Protein AF-A0A222X7A4-F1 (afdb_monomer_lite)

Foldseek 3Di:
DDDDPPPDPCPPVCVVPDVVCVVVVPPPPPDDDPDDDDDPVPPPDPPDDDDDPVRVVVVVVCCVVVVDPDDDDDPDD

Secondary structure (DSSP, 8-state):
----SSS-TTTTTTGGG-HHHHHHHS--S----------GGG--PPPPPPP-HHHHHHHHHHHHTTSSPPP------

Sequence (77 aa):
MIIDCEGCTARPAACADCVVTFVLEVPRRRGAERTGGGDAAARVGPPAFELDEAERAALGTLSDLRLVPPLRMAEGG

pLDDT: mean 73.8, std 17.82, range [40.5, 96.88]

Radius of gyration: 19.51 Å; chains: 1; bounding box: 38×38×45 Å

Structure (mmCIF, N/CA/C/O backbone):
data_AF-A0A222X7A4-F1
#
_entry.id   AF-A0A222X7A4-F1
#
loop_
_atom_site.group_PDB
_atom_site.id
_atom_site.type_symbol
_atom_site.label_atom_id
_atom_site.label_alt_id
_atom_site.label_comp_id
_atom_site.label_asym_id
_atom_site.label_entity_id
_atom_site.label_seq_id
_atom_site.pdbx_PDB_ins_code
_atom_site.Cartn_x
_atom_site.Cartn_y
_atom_site.Cartn_z
_atom_site.occupancy
_atom_site.B_iso_or_equiv
_atom_site.auth_seq_id
_atom_site.auth_comp_id
_atom_site.auth_asym_id
_atom_site.auth_atom_id
_atom_site.pdbx_PDB_model_num
ATOM 1 N N . MET A 1 1 ? -17.120 15.277 6.940 1.00 59.38 1 MET A N 1
ATOM 2 C CA . MET A 1 1 ? -16.653 14.753 8.240 1.00 59.38 1 MET A CA 1
ATOM 3 C C . MET A 1 1 ? -15.646 15.748 8.790 1.00 59.38 1 MET A C 1
ATOM 5 O O . MET A 1 1 ? -14.729 16.088 8.053 1.00 59.38 1 MET A O 1
ATOM 9 N N . ILE A 1 2 ? -15.867 16.272 9.998 1.00 77.31 2 ILE A N 1
ATOM 10 C CA . ILE A 1 2 ? -14.991 17.249 10.663 1.00 77.31 2 ILE A CA 1
ATOM 11 C C . ILE A 1 2 ? -14.305 16.551 11.840 1.00 77.31 2 ILE A C 1
ATOM 13 O O . ILE A 1 2 ? -14.970 15.845 12.594 1.00 77.31 2 ILE A O 1
ATOM 17 N N . ILE A 1 3 ? -12.984 16.683 11.943 1.00 82.12 3 ILE A N 1
ATOM 18 C CA . ILE A 1 3 ? -12.183 16.122 13.037 1.00 82.12 3 ILE A CA 1
ATOM 19 C C . ILE A 1 3 ? -11.695 17.299 13.882 1.00 82.12 3 ILE A C 1
ATOM 21 O O . ILE A 1 3 ? -11.047 18.194 13.343 1.00 82.12 3 ILE A O 1
ATOM 25 N N . ASP A 1 4 ? -12.014 17.305 15.178 1.00 86.31 4 ASP A N 1
ATOM 26 C CA . ASP A 1 4 ? -11.566 18.340 16.115 1.00 86.31 4 ASP A CA 1
ATOM 27 C C . ASP A 1 4 ? -10.242 17.937 16.774 1.00 86.31 4 ASP A C 1
ATOM 29 O O . ASP A 1 4 ? -10.191 17.207 17.765 1.00 86.31 4 ASP A O 1
ATOM 33 N N . CYS A 1 5 ? -9.150 18.414 16.184 1.00 85.88 5 CYS A N 1
ATOM 34 C CA . CYS A 1 5 ? -7.810 18.208 16.716 1.00 85.88 5 CYS A CA 1
ATOM 35 C C . CYS A 1 5 ? -7.468 19.156 17.877 1.00 85.88 5 CYS A C 1
ATOM 37 O O . CYS A 1 5 ? -6.467 18.904 18.549 1.00 85.88 5 CYS A O 1
ATOM 39 N N . GLU A 1 6 ? -8.233 20.229 18.115 1.00 87.75 6 GLU A N 1
ATOM 40 C CA . GLU A 1 6 ? -7.973 21.175 19.212 1.00 87.75 6 GLU A CA 1
ATOM 41 C C . GLU A 1 6 ? -8.515 20.647 20.548 1.00 87.75 6 GLU A C 1
ATOM 43 O O . GLU A 1 6 ? -7.867 20.818 21.578 1.00 87.75 6 GLU A O 1
ATOM 48 N N . GLY A 1 7 ? -9.643 19.926 20.536 1.00 89.25 7 GLY A N 1
ATOM 49 C CA . GLY A 1 7 ? -10.222 19.272 21.719 1.00 89.25 7 GLY A CA 1
ATOM 50 C C . GLY A 1 7 ? -9.685 17.867 22.041 1.00 89.25 7 GLY A C 1
ATOM 51 O O . GLY A 1 7 ? -10.138 17.235 22.997 1.00 89.25 7 GLY A O 1
ATOM 52 N N . CYS A 1 8 ? -8.751 17.331 21.249 1.00 89.31 8 CYS A N 1
ATOM 53 C CA . CYS A 1 8 ? -8.301 15.944 21.379 1.00 89.31 8 CYS A CA 1
ATOM 54 C C . CYS A 1 8 ? -7.389 15.736 22.601 1.00 89.31 8 CYS A C 1
ATOM 56 O O . CYS A 1 8 ? -6.248 16.194 22.626 1.00 89.31 8 CYS A O 1
ATOM 58 N N . THR A 1 9 ? -7.847 14.957 23.584 1.00 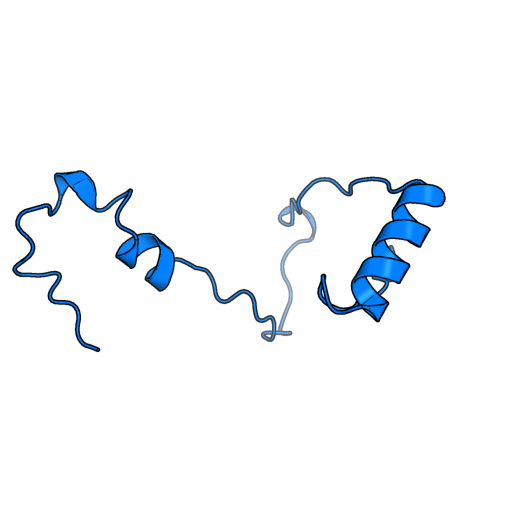92.56 9 THR A N 1
ATOM 59 C CA . THR A 1 9 ? -7.106 14.679 24.830 1.00 92.56 9 THR A CA 1
ATOM 60 C C . THR A 1 9 ? -5.838 13.842 24.637 1.00 92.56 9 THR A C 1
ATOM 62 O O . THR A 1 9 ? -4.983 13.818 25.517 1.00 92.56 9 THR A 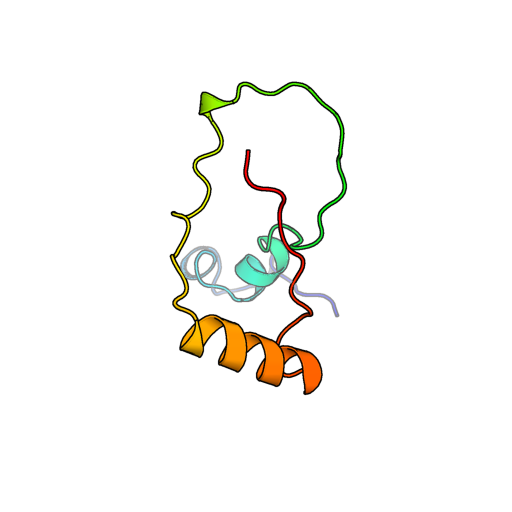O 1
ATOM 65 N N . ALA A 1 10 ? -5.693 13.164 23.494 1.00 87.62 10 ALA A N 1
ATOM 66 C CA . ALA A 1 10 ? -4.496 12.397 23.149 1.00 87.62 10 ALA A CA 1
ATOM 67 C C . ALA A 1 10 ? -3.357 13.269 22.578 1.00 87.62 10 ALA A C 1
ATOM 69 O O . ALA A 1 10 ? -2.218 12.807 22.458 1.00 87.62 10 ALA A O 1
ATOM 70 N N . ARG A 1 11 ? -3.641 14.529 22.214 1.00 84.31 11 ARG A N 1
ATOM 71 C CA . ARG A 1 11 ? -2.637 15.494 21.748 1.00 84.31 11 ARG A CA 1
ATOM 72 C C . ARG A 1 11 ? -1.849 16.049 22.945 1.00 84.31 11 ARG A C 1
ATOM 74 O O . ARG A 1 11 ? -2.438 16.307 23.991 1.00 84.31 11 ARG A O 1
ATOM 81 N N . PRO A 1 12 ? -0.530 16.280 22.809 1.00 83.44 12 PRO A N 1
ATOM 82 C CA . PRO A 1 12 ? 0.321 15.987 21.649 1.00 83.44 12 PRO A CA 1
ATOM 83 C C . PRO A 1 12 ? 0.927 14.574 21.644 1.00 83.44 12 PRO A C 1
ATOM 85 O O . PRO A 1 12 ? 1.560 14.196 20.663 1.00 83.44 12 PRO A O 1
ATOM 88 N N . ALA A 1 13 ? 0.747 13.796 22.713 1.00 89.06 13 ALA A N 1
ATOM 89 C CA . ALA A 1 13 ? 1.506 12.570 22.962 1.00 89.06 13 ALA A CA 1
ATOM 90 C C . ALA A 1 13 ? 1.344 11.489 21.877 1.00 89.06 13 ALA A C 1
ATOM 92 O O . ALA A 1 13 ? 2.307 10.793 21.572 1.00 89.06 13 ALA A O 1
ATOM 93 N N . ALA A 1 14 ? 0.155 11.364 21.278 1.00 86.38 14 ALA A N 1
ATOM 94 C CA . ALA A 1 14 ? -0.140 10.337 20.273 1.00 86.38 14 ALA A CA 1
ATOM 95 C C . ALA A 1 14 ? -0.201 10.869 18.828 1.00 86.38 14 ALA A C 1
ATOM 97 O O . ALA A 1 14 ? -0.547 10.128 17.911 1.00 86.38 14 ALA A O 1
ATOM 98 N N . CYS A 1 15 ? 0.096 12.152 18.592 1.00 84.31 15 CYS A N 1
ATOM 99 C CA . CYS A 1 15 ? -0.107 12.762 17.274 1.00 84.31 15 CYS A CA 1
ATOM 100 C C . CYS A 1 15 ? 0.768 12.141 16.177 1.00 84.31 15 CYS A C 1
ATOM 102 O O . CYS A 1 15 ? 0.307 12.036 15.047 1.00 84.31 15 CYS A O 1
ATOM 104 N N . ALA A 1 16 ? 1.980 11.683 16.499 1.00 80.00 16 ALA A N 1
ATOM 105 C CA . ALA A 1 16 ? 2.891 11.084 15.520 1.00 80.00 16 ALA A CA 1
ATOM 106 C C . ALA A 1 16 ? 2.423 9.716 14.978 1.00 80.00 16 ALA A C 1
ATOM 108 O O . ALA A 1 16 ? 2.898 9.295 13.931 1.00 80.00 16 ALA A O 1
ATOM 109 N N . ASP A 1 17 ? 1.488 9.047 15.662 1.00 81.12 17 ASP A N 1
ATOM 110 C CA . ASP A 1 17 ? 0.930 7.742 15.264 1.00 81.12 17 ASP A CA 1
ATOM 111 C C . ASP A 1 17 ? -0.598 7.802 15.042 1.00 81.12 17 ASP A C 1
ATOM 113 O O . ASP A 1 17 ? -1.296 6.798 14.911 1.00 81.12 17 ASP A O 1
ATOM 117 N N . CYS A 1 18 ? -1.170 9.009 15.007 1.00 86.56 18 CYS A N 1
ATOM 118 C CA . CYS A 1 18 ? -2.598 9.186 14.785 1.00 86.56 18 CYS A CA 1
ATOM 119 C C . CYS A 1 18 ? -2.937 8.945 13.307 1.00 86.56 18 CYS A C 1
ATOM 121 O O . CYS A 1 18 ? -2.344 9.551 12.417 1.00 86.56 18 CYS A O 1
ATOM 123 N N . VAL A 1 19 ? -3.970 8.145 13.023 1.00 83.12 19 VAL A N 1
ATOM 124 C CA . VAL A 1 19 ? -4.472 7.927 11.650 1.00 83.12 19 VAL A CA 1
ATOM 125 C C . VAL A 1 19 ? -4.789 9.239 10.916 1.00 83.12 19 VAL A C 1
ATOM 127 O O . VAL A 1 19 ? -4.678 9.307 9.697 1.00 83.12 19 VAL A O 1
ATOM 130 N N . VAL A 1 20 ? -5.144 10.304 11.645 1.00 82.44 20 VAL A N 1
ATOM 131 C CA . VAL A 1 20 ? -5.399 11.642 11.085 1.00 82.44 20 VAL A CA 1
ATOM 132 C C . VAL A 1 20 ? -4.120 12.257 10.524 1.00 82.44 20 VAL A C 1
ATOM 134 O O . VAL A 1 20 ? -4.155 12.835 9.442 1.00 82.44 20 VAL A O 1
ATOM 137 N N . THR A 1 21 ? -2.995 12.075 11.213 1.00 75.31 21 THR A N 1
ATOM 138 C CA . THR A 1 21 ? -1.667 12.476 10.744 1.00 75.31 21 THR A CA 1
ATOM 139 C C . THR A 1 21 ? -1.336 11.728 9.469 1.00 75.31 21 THR A C 1
ATOM 141 O O . THR A 1 21 ? -1.090 12.368 8.462 1.00 75.31 21 THR A O 1
ATOM 144 N N . PHE A 1 22 ? -1.504 10.404 9.428 1.00 73.12 22 PHE A N 1
ATOM 145 C CA . PHE A 1 22 ? -1.326 9.651 8.185 1.00 73.12 22 PHE A CA 1
ATOM 146 C C . PHE A 1 22 ? -2.234 10.146 7.059 1.00 73.12 22 PHE A C 1
ATOM 148 O O . PHE A 1 22 ? -1.748 10.362 5.961 1.00 73.12 22 PHE A O 1
ATOM 155 N N . VAL A 1 23 ? -3.527 10.370 7.306 1.00 76.62 23 VAL A N 1
ATOM 156 C CA . VAL A 1 23 ? -4.489 10.831 6.287 1.00 76.62 23 VAL A CA 1
ATOM 157 C C . VAL A 1 23 ? -4.146 12.222 5.738 1.00 76.62 23 VAL A C 1
ATOM 159 O O . VAL A 1 23 ? -4.359 12.466 4.548 1.00 76.62 23 VAL A O 1
ATOM 162 N N . LEU A 1 24 ? -3.629 13.124 6.576 1.00 71.69 24 LEU A N 1
ATOM 163 C CA . LEU A 1 24 ? -3.258 14.489 6.186 1.00 71.69 24 LEU A CA 1
ATOM 164 C C . LEU A 1 24 ? -1.820 14.595 5.653 1.00 71.69 24 LEU A C 1
ATOM 166 O O . LEU A 1 24 ? -1.559 15.430 4.790 1.00 71.69 24 LEU A O 1
ATOM 170 N N . GLU A 1 25 ? -0.915 13.737 6.119 1.00 65.69 25 GLU A N 1
ATOM 171 C CA . GLU A 1 25 ? 0.488 13.658 5.706 1.00 65.69 25 GLU A CA 1
ATOM 172 C C . GLU A 1 25 ? 0.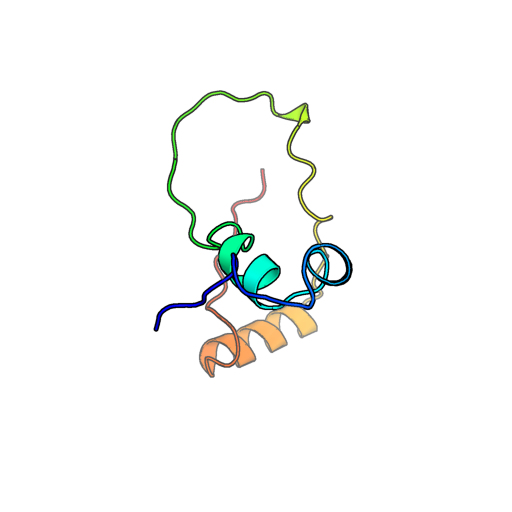725 12.668 4.567 1.00 65.69 25 GLU A C 1
ATOM 174 O O . GLU A 1 25 ? 1.853 12.608 4.084 1.00 65.69 25 GLU A O 1
ATOM 179 N N . VAL A 1 26 ? -0.289 11.926 4.073 1.00 53.06 26 VAL A N 1
ATOM 180 C CA . VAL A 1 26 ? -0.151 11.213 2.793 1.00 53.06 26 VAL A CA 1
ATOM 181 C C . VAL A 1 26 ? 0.212 12.279 1.758 1.00 53.06 26 VAL A C 1
ATOM 183 O O . VAL A 1 26 ? -0.664 13.057 1.355 1.00 53.06 26 VAL A O 1
ATOM 186 N N . PRO A 1 27 ? 1.457 12.316 1.251 1.00 48.75 27 PRO A N 1
ATOM 187 C CA . PRO A 1 27 ? 1.752 13.143 0.102 1.00 48.75 27 PRO A CA 1
ATOM 188 C C . PRO A 1 27 ? 0.889 12.532 -0.984 1.00 48.75 27 PRO A C 1
ATOM 190 O O . PRO A 1 27 ? 1.043 11.341 -1.269 1.00 48.75 27 PRO A O 1
ATOM 193 N N . ARG A 1 28 ? -0.090 13.287 -1.500 1.00 47.41 28 ARG A N 1
ATOM 194 C CA . ARG A 1 28 ? -1.023 12.830 -2.536 1.00 47.41 28 ARG A CA 1
ATOM 195 C C . ARG A 1 28 ? -0.246 11.953 -3.516 1.00 47.41 28 ARG A C 1
ATOM 197 O O . ARG A 1 28 ? 0.542 12.455 -4.311 1.00 47.41 28 ARG A O 1
ATOM 204 N N . ARG A 1 29 ? -0.450 10.634 -3.459 1.00 52.12 29 ARG A N 1
ATOM 205 C CA . ARG A 1 29 ? 0.071 9.690 -4.453 1.00 52.12 29 ARG A CA 1
ATOM 206 C C . ARG A 1 29 ? -0.747 9.887 -5.729 1.00 52.12 29 ARG A C 1
ATOM 208 O O . ARG A 1 29 ? -1.584 9.061 -6.066 1.00 52.12 29 ARG A O 1
ATOM 215 N N . ARG A 1 30 ? -0.599 11.055 -6.362 1.00 42.84 30 ARG A N 1
ATOM 216 C CA . ARG A 1 30 ? -1.204 11.485 -7.629 1.00 42.84 30 ARG A CA 1
ATOM 217 C C . ARG A 1 30 ? -0.271 12.536 -8.234 1.00 42.84 30 ARG A C 1
ATOM 219 O O . ARG A 1 30 ? -0.328 13.697 -7.854 1.00 42.84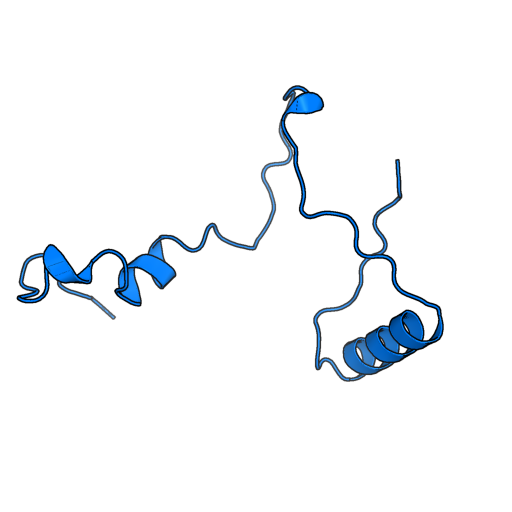 30 ARG A O 1
ATOM 226 N N . GLY A 1 31 ? 0.639 12.105 -9.106 1.00 48.31 31 GLY A N 1
ATOM 227 C CA . GLY A 1 31 ? 1.573 13.000 -9.787 1.00 48.31 31 GLY A CA 1
ATOM 228 C C . GLY A 1 31 ? 0.866 14.021 -10.677 1.00 48.31 31 GLY A C 1
ATOM 229 O O . GLY A 1 31 ? -0.132 13.666 -11.290 1.00 48.31 31 GLY A O 1
ATOM 230 N N . ALA A 1 32 ? 1.383 15.255 -10.735 1.00 50.28 32 ALA A N 1
ATOM 231 C CA . ALA A 1 32 ? 1.251 16.207 -11.850 1.00 50.28 32 ALA A CA 1
ATOM 232 C C . ALA A 1 32 ? 1.738 17.622 -11.463 1.00 50.28 32 ALA A C 1
ATOM 234 O O . ALA A 1 32 ? 0.969 18.565 -11.547 1.00 50.28 32 ALA A O 1
ATOM 235 N N . GLU A 1 33 ? 3.014 17.815 -11.126 1.00 40.50 33 GLU A N 1
ATOM 236 C CA . GLU A 1 33 ? 3.666 19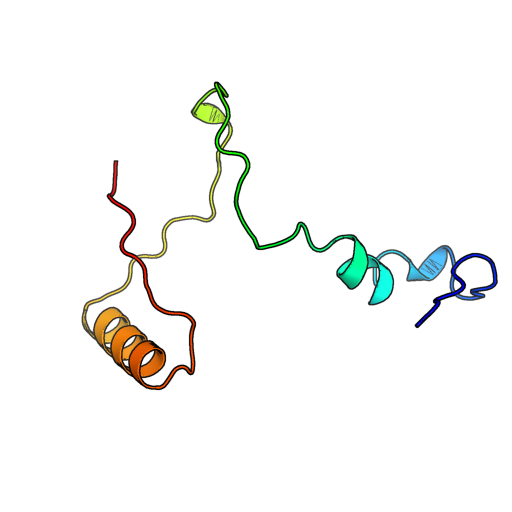.107 -11.408 1.00 40.50 33 GLU A CA 1
ATOM 237 C C . GLU A 1 33 ? 4.957 18.825 -12.173 1.00 40.50 33 GLU A C 1
ATOM 239 O O . GLU A 1 33 ? 6.059 18.698 -11.649 1.00 40.50 33 GLU A O 1
ATOM 244 N N . ARG A 1 34 ? 4.759 18.618 -13.4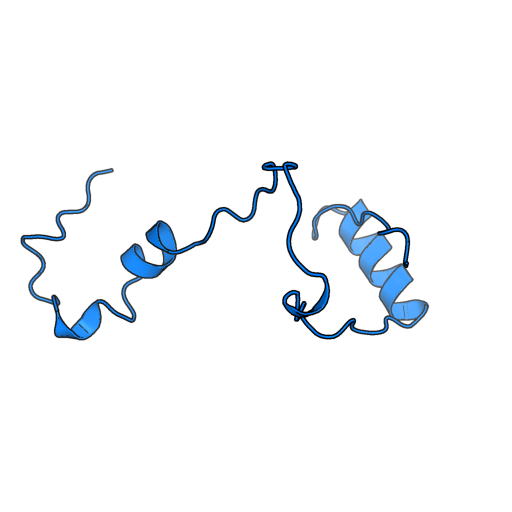77 1.00 53.97 34 ARG A N 1
ATOM 245 C CA . ARG A 1 34 ? 5.808 18.587 -14.492 1.00 53.97 34 ARG A CA 1
ATOM 246 C C . ARG A 1 34 ? 6.273 20.020 -14.761 1.00 53.97 34 ARG A C 1
ATOM 248 O O . ARG A 1 34 ? 5.919 20.566 -15.797 1.00 53.97 34 ARG A O 1
ATOM 255 N N . THR A 1 35 ? 7.011 20.654 -13.854 1.00 47.47 35 THR A N 1
ATOM 256 C CA . THR A 1 35 ? 7.808 21.877 -14.121 1.00 47.47 35 THR A CA 1
ATOM 257 C C . THR A 1 35 ? 8.699 22.117 -12.898 1.00 47.47 35 THR A C 1
ATOM 259 O O . THR A 1 35 ? 8.170 22.201 -11.806 1.00 47.47 35 THR A O 1
ATOM 262 N N . GLY A 1 36 ? 10.024 22.216 -12.906 1.00 42.38 36 GLY A N 1
ATOM 263 C CA . GLY A 1 36 ? 11.091 22.121 -13.893 1.00 42.38 36 GLY A CA 1
ATOM 264 C C . GLY A 1 36 ? 12.424 22.168 -13.116 1.00 42.38 36 GLY A C 1
ATOM 265 O O . GLY A 1 36 ? 12.453 22.651 -11.990 1.00 42.38 36 GLY A O 1
ATOM 266 N N . GLY A 1 37 ? 13.500 21.636 -13.705 1.00 47.22 37 GLY A N 1
ATOM 267 C CA . GLY A 1 37 ? 14.898 21.905 -13.321 1.00 47.22 37 GLY A CA 1
ATOM 268 C C . GLY A 1 37 ? 15.293 21.690 -11.853 1.00 47.22 37 GLY A C 1
ATOM 269 O O . GLY A 1 37 ? 15.487 22.657 -11.128 1.00 47.22 37 GLY A O 1
ATOM 270 N N . GLY A 1 38 ? 15.496 20.437 -11.445 1.00 47.78 38 GLY A N 1
ATOM 271 C CA . GLY A 1 38 ? 16.184 20.086 -10.198 1.00 47.78 38 GLY A CA 1
ATOM 272 C C . GLY A 1 38 ? 17.269 19.051 -10.483 1.00 47.78 38 GLY A C 1
ATOM 273 O O . GLY A 1 38 ? 17.055 18.142 -11.289 1.00 47.78 38 GLY A O 1
ATOM 274 N N . ASP A 1 39 ? 18.427 19.237 -9.868 1.00 47.97 39 ASP A N 1
ATOM 275 C CA . ASP A 1 39 ? 19.651 18.452 -9.982 1.00 47.97 39 ASP A CA 1
ATOM 276 C C . ASP A 1 39 ? 19.425 16.939 -9.804 1.00 47.97 39 ASP A C 1
ATOM 278 O O . ASP A 1 39 ? 18.809 16.461 -8.852 1.00 47.97 39 ASP A O 1
ATOM 282 N N . ALA A 1 40 ? 19.946 16.160 -10.760 1.00 53.88 40 ALA A N 1
ATOM 283 C CA . ALA A 1 40 ? 19.742 14.712 -10.865 1.00 53.88 40 ALA A CA 1
ATOM 284 C C . ALA A 1 40 ? 20.250 13.913 -9.647 1.00 53.88 40 ALA A C 1
ATOM 286 O O . ALA A 1 40 ? 19.834 12.775 -9.448 1.00 53.88 40 ALA A O 1
ATOM 287 N N . ALA A 1 41 ? 21.112 14.511 -8.821 1.00 52.19 41 ALA A N 1
ATOM 288 C CA . ALA A 1 41 ? 21.738 13.872 -7.668 1.00 52.19 41 ALA A CA 1
ATOM 289 C C . ALA A 1 41 ? 20.790 13.657 -6.471 1.00 52.19 41 ALA A C 1
ATOM 291 O O . ALA A 1 41 ? 21.101 12.855 -5.595 1.00 52.19 41 ALA A O 1
ATOM 292 N N . ALA A 1 42 ? 19.638 14.339 -6.418 1.00 54.31 42 ALA A N 1
ATOM 293 C CA . ALA A 1 42 ? 18.761 14.320 -5.242 1.00 54.31 42 ALA A CA 1
ATOM 294 C C . ALA A 1 42 ? 17.607 13.297 -5.303 1.00 54.31 42 ALA A C 1
ATOM 296 O O . ALA A 1 42 ? 16.902 13.102 -4.312 1.00 54.31 42 ALA A O 1
ATOM 297 N N . ARG A 1 43 ? 17.384 12.616 -6.438 1.00 55.31 43 ARG A N 1
ATOM 298 C CA . ARG A 1 43 ? 16.346 11.574 -6.536 1.00 55.31 43 ARG A CA 1
ATOM 299 C C . ARG A 1 43 ? 16.901 10.216 -6.121 1.00 55.31 43 ARG A C 1
ATOM 301 O O . ARG A 1 43 ? 17.119 9.354 -6.965 1.00 55.31 43 ARG A O 1
ATOM 308 N N . VAL A 1 44 ? 17.063 9.992 -4.819 1.00 58.31 44 VAL A N 1
ATOM 309 C CA . VAL A 1 44 ? 17.145 8.617 -4.307 1.00 58.31 44 VAL A CA 1
ATOM 310 C C . VAL A 1 44 ? 15.726 8.052 -4.330 1.00 58.31 44 VAL A C 1
ATOM 312 O O . VAL A 1 44 ? 14.969 8.149 -3.366 1.00 58.31 44 VAL A O 1
ATOM 315 N N . GLY A 1 45 ? 15.321 7.547 -5.497 1.00 60.59 45 GLY A N 1
ATOM 316 C CA . GLY A 1 45 ? 14.154 6.678 -5.590 1.00 60.59 45 GLY A CA 1
ATOM 317 C C . GLY A 1 45 ? 14.375 5.415 -4.749 1.00 60.59 45 GLY A C 1
ATOM 318 O O . GLY A 1 45 ? 15.518 5.107 -4.399 1.00 60.59 45 GLY A O 1
ATOM 319 N N . PRO A 1 46 ? 13.311 4.666 -4.406 1.00 59.53 46 PRO A N 1
ATOM 320 C CA . PRO A 1 46 ? 13.504 3.323 -3.873 1.00 59.53 46 PRO A CA 1
ATOM 321 C C . PRO A 1 46 ? 14.409 2.538 -4.836 1.00 59.53 46 PRO A C 1
ATOM 323 O O . PRO A 1 46 ? 14.321 2.768 -6.049 1.00 59.53 46 PRO A O 1
ATOM 326 N N . PRO A 1 47 ? 15.285 1.652 -4.327 1.00 60.69 47 PRO A N 1
ATOM 327 C CA . PRO A 1 47 ? 16.095 0.816 -5.200 1.00 60.69 47 PRO A CA 1
ATOM 328 C C . PRO A 1 47 ? 15.170 0.126 -6.203 1.00 60.69 47 PRO A C 1
ATOM 330 O O . PRO A 1 47 ? 14.105 -0.372 -5.823 1.00 60.69 47 PRO A O 1
ATOM 333 N N . ALA A 1 48 ? 15.551 0.151 -7.481 1.00 67.62 48 ALA A N 1
ATOM 334 C CA . ALA A 1 48 ? 14.855 -0.633 -8.485 1.00 67.62 48 ALA A CA 1
ATOM 335 C C . ALA A 1 48 ? 14.890 -2.092 -8.018 1.00 67.62 48 ALA A C 1
ATOM 337 O O . ALA A 1 48 ? 15.959 -2.632 -7.734 1.00 67.62 48 ALA A O 1
ATOM 338 N N . PHE A 1 49 ? 13.715 -2.687 -7.833 1.00 72.75 49 PHE A N 1
ATOM 339 C CA . PHE A 1 49 ? 13.618 -4.110 -7.562 1.00 72.75 49 PHE A CA 1
ATOM 340 C C . PHE A 1 49 ? 13.569 -4.818 -8.911 1.00 72.75 49 PHE A C 1
ATOM 342 O O . PHE A 1 49 ? 12.769 -4.466 -9.780 1.00 72.75 49 PHE A O 1
ATOM 349 N N . GLU A 1 50 ? 14.464 -5.779 -9.094 1.00 82.31 50 GLU A N 1
ATOM 350 C CA . GLU A 1 50 ? 14.490 -6.607 -10.291 1.00 82.31 50 GLU A CA 1
ATOM 351 C C . GLU A 1 50 ? 13.374 -7.642 -10.185 1.00 82.31 50 GLU A C 1
ATOM 353 O O . GLU A 1 50 ? 13.263 -8.334 -9.176 1.00 82.31 50 GLU A O 1
ATOM 358 N N . LEU A 1 51 ? 12.541 -7.713 -11.220 1.00 85.75 51 LEU A N 1
ATOM 359 C CA . LEU A 1 51 ? 11.519 -8.742 -11.363 1.00 85.75 51 LEU A CA 1
ATOM 360 C C . LEU A 1 51 ? 12.022 -9.792 -12.338 1.00 85.75 51 LEU A C 1
ATOM 362 O O . LEU A 1 51 ? 12.389 -9.460 -13.476 1.00 85.75 51 LEU A O 1
ATOM 366 N N . ASP A 1 52 ? 11.978 -11.054 -11.936 1.00 90.19 52 ASP A N 1
ATOM 367 C CA . ASP A 1 52 ? 12.176 -12.135 -12.888 1.00 90.19 52 ASP A CA 1
ATOM 368 C C . ASP A 1 52 ? 10.977 -12.254 -13.856 1.00 90.19 52 ASP A C 1
ATOM 370 O O . ASP A 1 52 ? 9.982 -11.524 -13.780 1.00 90.19 52 ASP A O 1
ATOM 374 N N . GLU A 1 53 ? 11.090 -13.135 -14.849 1.00 92.69 53 GLU A N 1
ATOM 375 C CA . GLU A 1 53 ? 10.033 -13.307 -15.851 1.00 92.69 53 GLU A CA 1
ATOM 376 C C . GLU A 1 53 ? 8.746 -13.912 -15.274 1.00 92.69 53 GLU A C 1
ATOM 378 O O . GLU A 1 53 ? 7.648 -13.519 -15.671 1.00 92.69 53 GLU A O 1
ATOM 383 N N . ALA A 1 54 ? 8.861 -14.829 -14.312 1.00 95.19 54 ALA A N 1
ATOM 384 C CA . ALA A 1 54 ? 7.702 -15.443 -13.677 1.00 95.19 54 ALA A CA 1
ATOM 385 C C . ALA A 1 54 ? 6.944 -14.418 -12.822 1.00 95.19 54 ALA A C 1
ATOM 387 O O . ALA A 1 54 ? 5.714 -14.346 -12.871 1.00 95.19 54 ALA A O 1
ATOM 388 N N . GLU A 1 55 ? 7.668 -13.574 -12.092 1.00 94.31 55 GLU A N 1
ATOM 389 C CA . GLU A 1 55 ? 7.108 -12.483 -11.301 1.00 94.31 55 GLU A CA 1
ATOM 390 C C . GLU A 1 55 ? 6.447 -11.421 -12.190 1.00 94.31 55 GLU A C 1
ATOM 392 O O . GLU A 1 55 ? 5.328 -10.981 -11.907 1.00 94.31 55 GLU A O 1
ATOM 397 N N . ARG A 1 56 ? 7.085 -11.046 -13.309 1.00 91.44 56 ARG A N 1
ATOM 398 C CA . ARG A 1 56 ? 6.512 -10.118 -14.300 1.00 91.44 56 ARG A CA 1
ATOM 399 C C . ARG A 1 56 ? 5.204 -10.655 -14.884 1.00 91.44 56 ARG A C 1
ATOM 401 O O . ARG A 1 56 ? 4.227 -9.908 -14.977 1.00 91.44 56 ARG A O 1
ATOM 408 N N . ALA A 1 57 ? 5.152 -11.945 -15.215 1.00 93.56 57 ALA A N 1
ATOM 409 C CA . ALA A 1 57 ? 3.943 -12.606 -15.707 1.00 93.56 57 ALA A CA 1
ATOM 410 C C . ALA A 1 57 ? 2.830 -12.674 -14.642 1.00 93.56 57 ALA A C 1
ATOM 412 O O . ALA A 1 57 ? 1.656 -12.417 -14.936 1.00 93.56 57 ALA A O 1
ATOM 413 N N . ALA A 1 58 ? 3.189 -12.964 -13.387 1.00 95.56 58 ALA A N 1
ATOM 414 C CA . ALA A 1 58 ? 2.249 -12.974 -12.271 1.00 95.56 58 ALA A CA 1
ATOM 415 C C . ALA A 1 58 ? 1.625 -11.587 -12.054 1.00 95.56 58 ALA A C 1
ATOM 417 O O . ALA A 1 58 ? 0.402 -11.462 -11.978 1.00 95.56 58 ALA A O 1
ATOM 418 N N . LEU A 1 59 ? 2.440 -10.527 -12.033 1.00 93.25 59 LEU A N 1
ATOM 419 C CA . LEU A 1 59 ? 1.946 -9.155 -11.907 1.00 93.25 59 LEU A CA 1
ATOM 420 C C . LEU A 1 59 ? 1.056 -8.737 -13.088 1.00 93.25 59 LEU A C 1
ATOM 422 O O . LEU A 1 59 ? 0.059 -8.047 -12.872 1.00 93.25 59 LEU A O 1
ATOM 426 N N . GLY A 1 60 ? 1.364 -9.187 -14.310 1.00 92.06 60 GLY A N 1
ATOM 427 C CA . GLY A 1 60 ? 0.492 -9.008 -15.476 1.00 92.06 60 GLY A CA 1
ATOM 428 C C . GLY A 1 60 ? -0.901 -9.602 -15.249 1.00 92.06 60 GLY A C 1
ATOM 429 O O . GLY A 1 60 ? -1.903 -8.902 -15.388 1.00 92.06 60 GLY A O 1
ATOM 430 N N . THR A 1 61 ? -0.961 -10.843 -14.759 1.00 96.25 61 THR A N 1
ATOM 431 C CA . THR A 1 61 ? -2.226 -11.525 -14.427 1.00 96.25 61 THR A CA 1
ATOM 432 C C . THR A 1 61 ? -3.019 -10.764 -13.360 1.00 96.25 61 THR A C 1
ATOM 434 O O . THR A 1 61 ? -4.224 -10.549 -13.495 1.00 96.25 61 THR A O 1
ATOM 437 N N . LEU A 1 62 ? -2.351 -10.307 -12.296 1.00 95.75 62 LEU A N 1
ATOM 438 C CA . LEU A 1 62 ? -2.995 -9.524 -11.238 1.00 95.75 62 LEU A CA 1
ATOM 439 C C . LEU A 1 62 ? -3.528 -8.180 -11.756 1.00 95.75 62 LEU A C 1
ATOM 441 O O . LEU A 1 62 ? -4.581 -7.722 -11.308 1.00 95.75 62 LEU A O 1
ATOM 445 N N . SER A 1 63 ? -2.815 -7.550 -12.693 1.00 95.88 63 SER A N 1
ATOM 446 C CA . SER A 1 63 ? -3.228 -6.306 -13.347 1.00 95.88 63 SER A CA 1
ATOM 447 C C . SER A 1 63 ? -4.470 -6.515 -14.217 1.00 95.88 63 SER A C 1
ATOM 449 O O . SER A 1 63 ? -5.418 -5.730 -14.125 1.00 95.88 63 SER A O 1
ATOM 451 N N . ASP A 1 64 ? -4.509 -7.588 -15.008 1.00 95.00 64 ASP A N 1
ATOM 452 C CA . ASP A 1 64 ? -5.654 -7.934 -15.861 1.00 95.00 64 ASP A CA 1
ATOM 453 C C . ASP A 1 64 ? -6.918 -8.186 -15.032 1.00 95.00 64 ASP A C 1
ATOM 455 O O . ASP A 1 64 ? -8.009 -7.724 -15.374 1.00 95.00 64 ASP A O 1
ATOM 459 N N . LEU A 1 65 ? -6.746 -8.824 -13.871 1.00 96.88 65 LEU A N 1
ATOM 460 C CA . LEU A 1 65 ? -7.801 -9.048 -12.882 1.00 96.88 65 LEU A CA 1
ATOM 461 C C . LEU A 1 65 ? -8.108 -7.819 -12.009 1.00 96.88 65 LEU A C 1
ATOM 463 O O . LEU A 1 65 ? -8.985 -7.888 -11.150 1.00 96.88 65 LEU A O 1
ATOM 467 N N . ARG A 1 66 ? -7.412 -6.692 -12.214 1.00 93.06 66 ARG A N 1
ATOM 468 C CA . ARG A 1 66 ? -7.559 -5.438 -11.447 1.00 93.06 66 ARG A CA 1
ATOM 469 C C . ARG A 1 66 ? -7.296 -5.574 -9.944 1.00 93.06 66 ARG A C 1
ATOM 471 O O . ARG A 1 66 ? -7.742 -4.733 -9.166 1.00 93.06 66 ARG A O 1
ATOM 478 N N . LEU A 1 67 ? -6.540 -6.592 -9.538 1.00 95.25 67 LEU A N 1
ATOM 479 C CA . LEU A 1 67 ? -6.086 -6.777 -8.157 1.00 95.25 67 LEU A CA 1
ATOM 480 C C . LEU A 1 67 ? -4.917 -5.845 -7.812 1.00 95.25 67 LEU A C 1
ATOM 482 O O . LEU A 1 67 ? -4.709 -5.513 -6.647 1.00 95.25 67 LEU A O 1
ATOM 486 N N . VAL A 1 68 ? -4.191 -5.378 -8.830 1.00 90.50 68 VAL A N 1
ATOM 487 C CA . VAL A 1 68 ? -3.204 -4.297 -8.739 1.00 90.50 68 VAL A CA 1
ATOM 488 C C . VAL A 1 68 ? -3.480 -3.238 -9.818 1.00 90.50 68 VAL A C 1
ATOM 490 O O . VAL A 1 68 ? -4.114 -3.545 -10.833 1.00 90.50 68 VAL A O 1
ATOM 493 N N . PRO A 1 69 ? -3.042 -1.977 -9.635 1.00 87.62 69 PRO A N 1
ATOM 494 C CA . PRO A 1 69 ? -3.131 -0.968 -10.688 1.00 87.62 69 PRO A CA 1
ATOM 495 C C . PRO A 1 69 ? -2.379 -1.395 -11.964 1.00 87.62 69 PRO A C 1
ATOM 497 O O . PRO A 1 69 ? -1.349 -2.059 -11.852 1.00 87.62 69 PRO A O 1
ATOM 500 N N . PRO A 1 70 ? -2.827 -0.977 -13.167 1.00 85.75 70 PRO A N 1
ATOM 501 C CA . PRO A 1 70 ? -2.157 -1.335 -14.414 1.00 85.75 70 PRO A CA 1
ATOM 502 C C . PRO A 1 70 ? -0.697 -0.898 -14.441 1.00 85.75 70 PRO A C 1
ATOM 504 O O . PRO A 1 70 ? -0.390 0.277 -14.204 1.00 85.75 70 PRO A O 1
ATOM 507 N N . LEU A 1 71 ? 0.182 -1.836 -14.783 1.00 79.88 71 LEU A N 1
ATOM 508 C CA . LEU A 1 71 ? 1.602 -1.557 -14.934 1.00 79.88 71 LEU A CA 1
ATOM 509 C C . LEU A 1 71 ? 1.826 -0.637 -16.139 1.00 79.88 71 LEU A C 1
ATOM 511 O O . LEU A 1 71 ? 1.288 -0.857 -17.224 1.00 79.88 71 LEU A O 1
ATOM 515 N N . ARG A 1 72 ? 2.632 0.407 -15.950 1.00 75.38 72 ARG A N 1
ATOM 516 C CA . ARG A 1 72 ? 3.149 1.240 -17.039 1.00 75.38 72 ARG A CA 1
ATOM 517 C C . ARG A 1 72 ? 4.656 1.054 -17.062 1.00 75.38 72 ARG A C 1
ATOM 519 O O . ARG A 1 72 ? 5.304 1.310 -16.052 1.00 75.38 72 ARG A O 1
ATOM 526 N N . MET A 1 73 ? 5.190 0.593 -18.189 1.00 64.31 73 MET A N 1
ATOM 527 C CA . MET A 1 73 ? 6.635 0.495 -18.388 1.00 64.31 73 MET A CA 1
ATOM 528 C C . MET A 1 73 ? 7.218 1.909 -18.301 1.00 64.31 73 MET A C 1
ATOM 530 O O . MET A 1 73 ? 6.791 2.796 -19.042 1.00 64.31 73 MET A O 1
ATOM 534 N N . ALA A 1 74 ? 8.141 2.133 -17.369 1.00 65.69 74 ALA A N 1
ATOM 535 C CA . ALA A 1 74 ? 8.973 3.326 -17.394 1.00 65.69 74 ALA A CA 1
ATOM 536 C C . ALA A 1 74 ? 10.087 3.078 -18.417 1.00 65.69 74 ALA A C 1
ATOM 538 O O . ALA A 1 74 ? 10.740 2.037 -18.361 1.00 65.69 74 ALA A O 1
ATOM 539 N N . GLU A 1 75 ? 10.281 3.993 -19.365 1.00 59.34 75 GLU A N 1
ATOM 540 C CA . GLU A 1 75 ? 11.455 3.948 -20.237 1.00 59.34 75 GLU A CA 1
ATOM 541 C C . GLU A 1 75 ? 12.689 4.130 -19.346 1.00 59.34 75 GLU A C 1
ATOM 543 O O . GLU A 1 75 ? 12.854 5.173 -18.710 1.00 59.34 75 GLU A O 1
ATOM 548 N N . GLY A 1 76 ? 13.487 3.070 -19.207 1.00 52.59 76 GLY A N 1
ATOM 549 C CA . GLY A 1 76 ? 14.732 3.111 -18.448 1.00 52.59 76 GLY A CA 1
ATOM 550 C C . GLY A 1 76 ? 15.720 4.044 -19.144 1.00 52.59 76 GLY A C 1
ATOM 551 O O . GLY A 1 76 ? 15.991 3.858 -20.330 1.00 52.59 76 GLY A O 1
ATOM 552 N N . GLY A 1 77 ? 16.194 5.060 -18.420 1.00 41.50 77 GLY A N 1
ATOM 553 C CA . GLY A 1 77 ? 17.283 5.948 -18.839 1.00 41.50 77 GLY A CA 1
ATOM 554 C C . GLY A 1 77 ? 18.641 5.431 -18.398 1.00 41.50 77 GLY A C 1
ATOM 555 O O . GLY A 1 77 ? 18.686 4.731 -17.361 1.00 41.50 77 GLY A O 1
#